Protein AF-A0A946TKK1-F1 (afdb_monomer)

Foldseek 3Di:
DEKEKEEQPDPLQVVLLVVLQVCCCPPPVYHYDYDHDDPHQWTWIADPVRHTQDTHNHNDDPVVSVVSVVVVVVD

Nearest PDB structures (foldseek):
  9fia-assembly1_BC  TM=4.892E-01  e=5.363E-01  Toxoplasma gondii
  2b5e-assembly1_A  TM=4.204E-01  e=4.673E-01  Saccharomyces cerevisiae
  1zyp-assembly2_B  TM=6.231E-01  e=3.950E+00  Salmonella enterica subsp. enterica serovar Typhimurium
  1hyu-assembly1_A  TM=5.505E-01  e=3.213E+00  Salmonella enterica subsp. enterica serovar Typhimurium

Sequence (75 aa):
MYILLEHDGTEERAKLAQDISYYLENNLGVTCDEVIGNDSQAVGVYDGSFSKLASFNKLPTEAELNFFVALIDEE

pLDDT: mean 89.42, std 8.14, range [50.94, 96.56]

Structure (mmCIF, N/CA/C/O backbone):
data_AF-A0A946TKK1-F1
#
_entry.id   AF-A0A946TKK1-F1
#
loop_
_atom_site.group_PDB
_atom_site.id
_atom_site.type_symbol
_atom_site.label_atom_id
_atom_site.label_alt_id
_atom_site.label_comp_id
_atom_site.label_asym_id
_atom_site.label_entity_id
_atom_site.label_seq_id
_atom_site.pdbx_PDB_ins_code
_atom_site.Cartn_x
_atom_site.Cartn_y
_atom_site.Cartn_z
_atom_site.occupancy
_atom_site.B_iso_or_equiv
_atom_site.auth_seq_id
_atom_site.auth_comp_id
_atom_site.auth_asym_id
_atom_site.auth_atom_id
_atom_site.pdbx_PDB_model_num
ATOM 1 N N . MET A 1 1 ? -10.551 -3.073 9.921 1.00 84.12 1 MET A N 1
ATOM 2 C CA . MET A 1 1 ? -10.513 -2.226 8.712 1.00 84.12 1 MET A CA 1
ATOM 3 C C . MET A 1 1 ? -9.612 -2.901 7.689 1.00 84.12 1 MET A C 1
ATOM 5 O O . MET A 1 1 ? -8.597 -3.444 8.108 1.00 84.12 1 MET A O 1
ATOM 9 N N . TYR A 1 2 ? -9.993 -2.938 6.411 1.00 89.69 2 TYR A N 1
ATOM 10 C CA . TYR A 1 2 ? -9.219 -3.602 5.354 1.00 89.69 2 TYR A CA 1
ATOM 11 C C . TYR A 1 2 ? -8.766 -2.579 4.311 1.00 89.69 2 TYR A C 1
ATOM 13 O O . TYR A 1 2 ? -9.581 -1.762 3.877 1.00 89.69 2 TYR A O 1
ATOM 21 N N . ILE A 1 3 ? -7.488 -2.637 3.935 1.00 92.38 3 ILE A N 1
ATOM 22 C CA . ILE A 1 3 ? -6.866 -1.770 2.934 1.00 92.38 3 ILE A CA 1
ATOM 23 C C . ILE A 1 3 ? -6.129 -2.624 1.904 1.00 92.38 3 ILE A C 1
ATOM 25 O O . ILE A 1 3 ? -5.443 -3.585 2.242 1.00 92.38 3 ILE A O 1
ATOM 29 N N . LEU A 1 4 ? -6.231 -2.222 0.644 1.00 94.88 4 LEU A N 1
ATOM 30 C CA . LEU A 1 4 ? -5.449 -2.774 -0.451 1.00 94.88 4 LEU A CA 1
ATOM 31 C C . LEU A 1 4 ? -4.372 -1.769 -0.879 1.00 94.88 4 LEU A C 1
ATOM 33 O O . LEU A 1 4 ? -4.667 -0.594 -1.108 1.00 94.88 4 LEU A O 1
ATOM 37 N N . LEU A 1 5 ? -3.135 -2.239 -1.015 1.00 95.00 5 LEU A N 1
ATOM 38 C CA . LEU A 1 5 ? -1.997 -1.476 -1.513 1.00 95.00 5 LEU A CA 1
ATOM 39 C C . 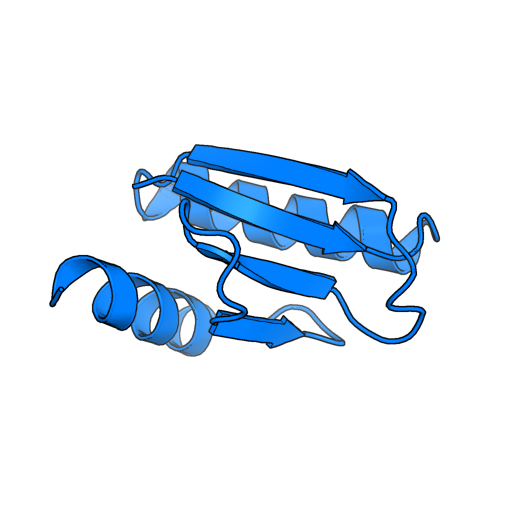LEU A 1 5 ? -1.626 -1.963 -2.918 1.00 95.00 5 LEU A C 1
ATOM 41 O O . LEU A 1 5 ? -1.128 -3.073 -3.092 1.00 95.00 5 LEU A O 1
ATOM 45 N N . GLU A 1 6 ? -1.860 -1.134 -3.931 1.00 95.88 6 GLU A N 1
ATOM 46 C CA . GLU A 1 6 ? -1.463 -1.422 -5.313 1.00 95.88 6 GLU A CA 1
ATOM 47 C C . GLU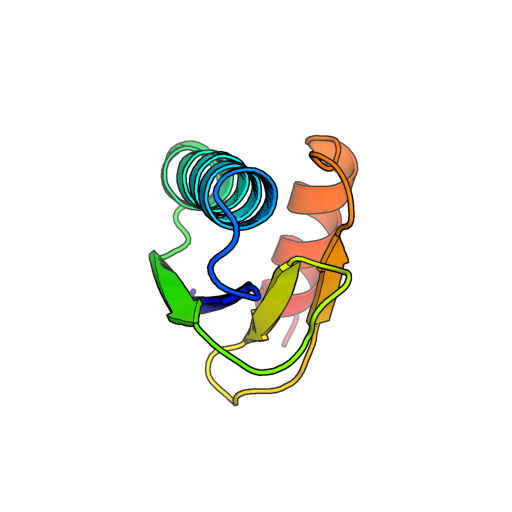 A 1 6 ? -0.096 -0.805 -5.606 1.00 95.88 6 GLU A C 1
ATOM 49 O O . GLU A 1 6 ? 0.127 0.373 -5.329 1.00 95.88 6 GLU A O 1
ATOM 54 N N . HIS A 1 7 ? 0.804 -1.570 -6.213 1.00 9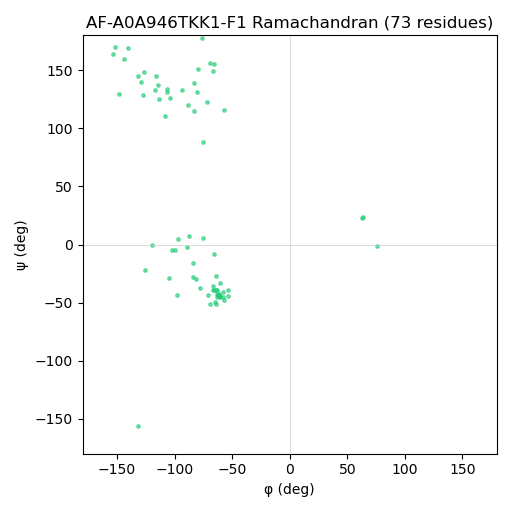5.25 7 HIS A N 1
ATOM 55 C CA . HIS A 1 7 ? 2.095 -1.080 -6.690 1.00 95.25 7 HIS A CA 1
ATOM 56 C C . HIS A 1 7 ? 2.463 -1.700 -8.046 1.00 95.25 7 HIS A C 1
ATOM 58 O O . HIS A 1 7 ? 1.844 -2.657 -8.502 1.00 95.25 7 HIS A O 1
ATOM 64 N N . ASP A 1 8 ? 3.496 -1.183 -8.706 1.00 94.31 8 ASP A N 1
ATOM 65 C CA . ASP A 1 8 ? 3.896 -1.592 -10.066 1.00 94.31 8 ASP A CA 1
ATOM 66 C C . ASP A 1 8 ? 4.854 -2.796 -10.128 1.00 94.31 8 ASP A C 1
ATOM 68 O O . ASP A 1 8 ? 5.392 -3.136 -11.182 1.00 94.31 8 ASP A O 1
ATOM 72 N N . GLY A 1 9 ? 5.100 -3.437 -8.986 1.00 92.12 9 GLY A N 1
ATOM 73 C CA . GLY A 1 9 ? 6.029 -4.562 -8.857 1.00 92.12 9 GLY A CA 1
ATOM 74 C C . GLY A 1 9 ? 7.521 -4.200 -8.865 1.00 92.12 9 GLY A C 1
ATOM 75 O O . GLY A 1 9 ? 8.346 -5.101 -8.711 1.00 92.12 9 GLY A O 1
ATOM 76 N N . THR A 1 10 ? 7.904 -2.925 -9.003 1.00 93.62 10 THR A N 1
ATOM 77 C CA . THR A 1 10 ? 9.309 -2.520 -8.819 1.00 93.62 10 THR A CA 1
ATOM 78 C C . THR A 1 10 ? 9.737 -2.701 -7.362 1.00 93.62 10 THR A C 1
ATOM 80 O O . THR A 1 10 ? 8.928 -2.561 -6.447 1.00 93.62 10 THR A O 1
ATOM 83 N N . GLU A 1 11 ? 11.021 -2.989 -7.124 1.00 94.50 11 GLU A N 1
ATOM 84 C CA . GLU A 1 11 ? 11.548 -3.206 -5.767 1.00 94.50 11 GLU A CA 1
ATOM 85 C C . GLU A 1 11 ? 11.311 -1.993 -4.855 1.00 94.50 11 GLU A C 1
ATOM 87 O O . GLU A 1 11 ? 10.900 -2.147 -3.709 1.00 94.50 11 GLU A O 1
ATOM 92 N N . GLU A 1 12 ? 11.499 -0.779 -5.383 1.00 93.75 12 GLU A N 1
ATOM 93 C CA . GLU A 1 12 ? 11.251 0.464 -4.648 1.00 93.75 12 GLU A CA 1
ATOM 94 C C . GLU A 1 12 ? 9.785 0.584 -4.213 1.00 93.75 12 GLU A C 1
ATOM 96 O O . GLU A 1 12 ? 9.503 0.952 -3.072 1.00 93.75 12 GLU A O 1
ATOM 101 N N . ARG A 1 13 ? 8.839 0.270 -5.106 1.00 93.88 13 ARG A N 1
ATOM 102 C CA . ARG A 1 13 ? 7.406 0.405 -4.824 1.00 93.88 13 ARG A CA 1
ATOM 103 C C . ARG A 1 13 ? 6.867 -0.734 -3.970 1.00 93.88 13 ARG A C 1
ATOM 105 O O . ARG A 1 13 ? 6.076 -0.463 -3.076 1.00 93.88 13 ARG A O 1
ATOM 112 N N . ALA A 1 14 ? 7.338 -1.961 -4.179 1.00 95.06 14 ALA A N 1
ATOM 113 C CA . ALA A 1 14 ? 7.032 -3.089 -3.302 1.00 95.06 14 ALA A CA 1
ATOM 114 C C . ALA A 1 14 ? 7.528 -2.815 -1.875 1.00 95.06 14 ALA A C 1
ATOM 116 O O . ALA A 1 14 ? 6.784 -2.979 -0.915 1.00 95.06 14 ALA A O 1
ATOM 117 N N . LYS A 1 15 ? 8.755 -2.299 -1.730 1.00 96.00 15 LYS A N 1
ATOM 118 C CA . LYS A 1 15 ? 9.291 -1.908 -0.424 1.00 96.00 15 LYS A CA 1
ATOM 119 C C . LYS A 1 15 ? 8.472 -0.793 0.226 1.00 96.00 15 LYS A C 1
ATOM 121 O O . LYS A 1 15 ? 8.186 -0.865 1.414 1.00 96.00 15 LYS A O 1
ATOM 126 N N . LEU A 1 16 ? 8.081 0.223 -0.543 1.00 95.88 16 LEU A N 1
ATOM 127 C CA . LEU A 1 16 ? 7.224 1.292 -0.038 1.00 95.88 16 LEU A CA 1
ATOM 128 C C . LEU A 1 16 ? 5.856 0.761 0.423 1.00 95.88 16 LEU A C 1
ATOM 130 O O . LEU A 1 16 ? 5.381 1.173 1.477 1.00 95.88 16 LEU A O 1
ATOM 134 N N . ALA A 1 17 ? 5.240 -0.153 -0.333 1.00 96.00 17 ALA A N 1
ATOM 135 C CA . ALA A 1 17 ? 3.984 -0.793 0.053 1.00 96.00 17 ALA A CA 1
ATOM 136 C C . ALA A 1 17 ? 4.139 -1.587 1.360 1.00 96.00 17 ALA A C 1
ATOM 138 O O . ALA A 1 17 ? 3.333 -1.400 2.266 1.00 96.00 17 ALA A O 1
ATOM 139 N N . GLN A 1 18 ? 5.225 -2.351 1.505 1.00 96.56 18 GLN A N 1
ATOM 140 C CA . GLN A 1 18 ? 5.549 -3.094 2.728 1.00 96.56 18 GLN A CA 1
ATOM 141 C C . GLN A 1 18 ? 5.790 -2.192 3.941 1.00 96.56 18 GLN A C 1
ATOM 143 O O . GLN A 1 18 ? 5.338 -2.485 5.045 1.00 96.56 18 GLN A O 1
ATOM 148 N N . ASP A 1 19 ? 6.509 -1.082 3.759 1.00 95.94 19 ASP A N 1
ATOM 149 C CA . ASP A 1 19 ? 6.775 -0.144 4.851 1.00 95.94 19 ASP A CA 1
ATOM 150 C C . ASP A 1 19 ? 5.460 0.533 5.313 1.00 95.94 19 ASP A C 1
ATOM 152 O O . ASP A 1 19 ? 5.257 0.753 6.511 1.00 95.94 19 ASP A O 1
ATOM 156 N N . ILE A 1 20 ? 4.537 0.816 4.379 1.00 95.00 20 ILE A N 1
ATOM 157 C CA . ILE A 1 20 ? 3.195 1.339 4.678 1.00 95.00 20 ILE A CA 1
ATOM 158 C C . ILE A 1 20 ? 2.334 0.276 5.375 1.00 95.00 20 ILE A C 1
ATOM 160 O O . ILE A 1 20 ? 1.782 0.571 6.436 1.00 95.00 20 ILE A O 1
ATOM 164 N N . SER A 1 21 ? 2.229 -0.942 4.826 1.00 95.62 21 SER A N 1
ATOM 165 C CA . SER A 1 21 ? 1.438 -2.030 5.423 1.00 95.62 21 SER A CA 1
ATOM 166 C C . SER A 1 21 ? 1.917 -2.316 6.841 1.00 95.62 21 SER A C 1
ATOM 168 O O . SER A 1 21 ? 1.126 -2.257 7.779 1.00 95.62 21 SER A O 1
ATOM 170 N N . TYR A 1 22 ? 3.228 -2.455 7.039 1.00 95.31 22 TYR A N 1
ATOM 171 C CA . TYR A 1 22 ? 3.812 -2.669 8.358 1.00 95.31 22 TYR A CA 1
ATOM 172 C C . TYR A 1 22 ? 3.386 -1.602 9.374 1.00 95.31 22 TYR A C 1
ATOM 174 O O . TYR A 1 22 ? 3.039 -1.940 10.510 1.00 95.31 22 TYR A O 1
ATOM 182 N N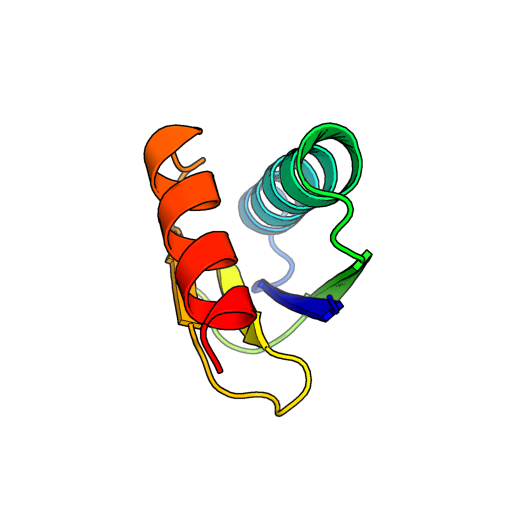 . TYR A 1 23 ? 3.391 -0.318 8.999 1.00 93.31 23 TYR A N 1
ATOM 183 C CA . TYR A 1 23 ? 2.947 0.740 9.906 1.00 93.31 23 TYR A CA 1
ATOM 184 C C . TYR A 1 23 ? 1.459 0.609 10.248 1.00 93.31 23 TYR A C 1
ATOM 186 O O . TYR A 1 23 ? 1.100 0.640 11.428 1.00 93.31 23 TYR A O 1
ATOM 194 N N . LEU A 1 24 ? 0.612 0.453 9.229 1.00 92.25 24 LEU A N 1
ATOM 195 C CA . LEU A 1 24 ? -0.842 0.391 9.368 1.00 92.25 24 LEU A CA 1
ATOM 196 C C . LEU A 1 24 ? -1.285 -0.811 10.215 1.00 92.25 24 LEU A C 1
ATOM 198 O O . LEU A 1 24 ? -2.129 -0.669 11.102 1.00 92.25 24 LEU A O 1
ATOM 202 N N . GLU A 1 25 ? -0.686 -1.978 9.995 1.00 94.88 25 GLU A N 1
ATOM 203 C CA . GLU A 1 25 ? -1.043 -3.199 10.717 1.00 94.88 25 GLU A CA 1
ATOM 204 C C . GLU A 1 25 ? -0.587 -3.161 12.180 1.00 94.88 25 GLU A C 1
ATOM 206 O O . GLU A 1 25 ? -1.358 -3.497 13.080 1.00 94.88 25 GLU A O 1
ATOM 211 N N . ASN A 1 26 ? 0.639 -2.693 12.447 1.00 93.56 26 ASN A N 1
ATOM 212 C CA . ASN A 1 26 ? 1.201 -2.717 13.802 1.00 93.56 26 ASN A CA 1
ATOM 213 C C . ASN A 1 26 ? 0.734 -1.561 14.693 1.00 93.56 26 ASN A C 1
ATOM 215 O O . ASN A 1 26 ? 0.688 -1.725 15.912 1.00 93.56 26 ASN A O 1
ATOM 219 N N . ASN A 1 27 ? 0.421 -0.397 14.117 1.00 90.38 27 ASN A N 1
ATOM 220 C CA . ASN A 1 27 ? 0.080 0.795 14.901 1.00 90.38 27 ASN A CA 1
ATOM 221 C C . ASN A 1 27 ? -1.416 1.106 14.884 1.00 90.38 27 ASN A C 1
ATOM 223 O O . ASN A 1 27 ? -1.916 1.669 15.855 1.00 90.38 27 ASN A O 1
ATOM 227 N N . LEU A 1 28 ? -2.126 0.742 13.810 1.00 88.00 28 LEU A N 1
ATOM 228 C CA . LEU A 1 28 ? -3.515 1.158 13.587 1.00 88.00 28 LEU A CA 1
ATOM 229 C C . LEU A 1 28 ? -4.503 -0.013 13.497 1.00 88.00 28 LEU A C 1
ATOM 231 O O . LEU A 1 28 ? -5.699 0.216 13.343 1.00 88.00 28 LEU A O 1
ATOM 235 N N . GLY A 1 29 ? -4.041 -1.263 13.622 1.00 88.88 29 GLY A N 1
ATOM 236 C CA . GLY A 1 29 ? -4.916 -2.443 13.615 1.00 88.88 29 GLY A CA 1
ATOM 237 C C . GLY A 1 29 ? -5.658 -2.653 12.289 1.00 88.88 29 GLY A C 1
ATOM 238 O O . GLY A 1 29 ? -6.728 -3.268 12.257 1.00 88.88 29 GLY A O 1
ATOM 239 N N . VAL A 1 30 ? -5.113 -2.111 11.201 1.00 90.88 30 VAL A N 1
ATOM 240 C CA . VAL A 1 30 ? -5.611 -2.311 9.838 1.00 90.88 30 VAL A CA 1
ATOM 241 C C . VAL A 1 30 ? -5.119 -3.669 9.332 1.00 90.88 30 VAL A C 1
ATOM 243 O O . VAL A 1 30 ? -4.082 -4.148 9.766 1.00 90.88 30 VAL A O 1
ATOM 246 N N . THR A 1 31 ? -5.858 -4.317 8.437 1.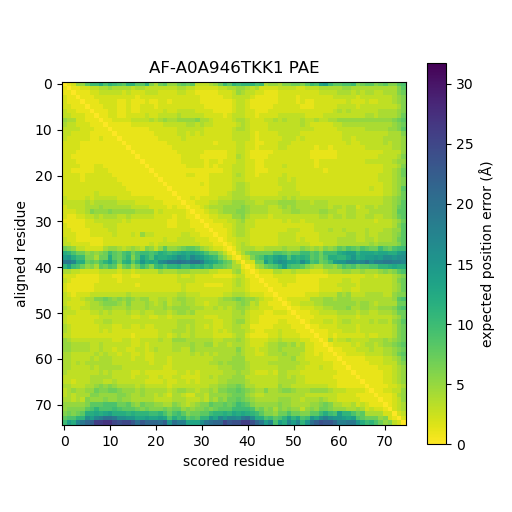00 93.56 31 THR A N 1
ATOM 247 C CA . THR A 1 31 ? -5.374 -5.479 7.675 1.00 93.56 31 THR A CA 1
ATOM 248 C C . THR A 1 31 ? -5.048 -5.021 6.263 1.00 93.56 31 THR A C 1
ATOM 250 O O . THR A 1 31 ? -5.915 -4.421 5.622 1.00 93.56 31 THR A O 1
ATOM 253 N N . CYS A 1 32 ? -3.826 -5.281 5.796 1.00 94.81 32 CYS A N 1
ATOM 254 C CA . CYS A 1 32 ? -3.367 -4.841 4.484 1.00 94.81 32 CYS A CA 1
ATOM 255 C C . CYS A 1 32 ? -3.113 -6.035 3.558 1.00 94.81 32 CYS A C 1
ATOM 257 O O . CYS A 1 32 ? -2.479 -7.004 3.958 1.00 94.81 32 CYS A O 1
ATOM 259 N N . ASP A 1 33 ? -3.545 -5.930 2.302 1.00 95.81 33 ASP A N 1
ATOM 260 C CA . ASP A 1 33 ? -3.079 -6.805 1.222 1.00 95.81 33 ASP A CA 1
ATOM 261 C C . ASP A 1 33 ? -2.332 -5.988 0.168 1.00 95.81 33 ASP A C 1
ATOM 263 O O . ASP A 1 33 ? -2.700 -4.855 -0.144 1.00 95.81 33 ASP A O 1
ATOM 267 N N . GLU A 1 34 ? -1.299 -6.586 -0.417 1.00 94.50 34 GLU A N 1
ATOM 268 C CA . GLU A 1 34 ? -0.498 -5.984 -1.481 1.00 94.50 34 GLU A CA 1
ATOM 269 C C . GLU A 1 34 ? -0.822 -6.647 -2.824 1.00 94.50 34 GLU A C 1
ATOM 271 O O . GLU A 1 34 ? -0.882 -7.875 -2.934 1.00 94.50 34 GLU A O 1
ATOM 276 N N . VAL A 1 35 ? -1.016 -5.838 -3.867 1.00 94.94 35 VAL A N 1
ATOM 277 C CA . VAL A 1 35 ? -1.256 -6.317 -5.233 1.00 94.94 35 VAL A CA 1
ATOM 278 C C . VAL A 1 35 ? -0.377 -5.598 -6.243 1.00 94.94 35 VAL A C 1
ATOM 280 O O . VAL A 1 35 ? -0.111 -4.400 -6.145 1.00 94.94 35 VAL A O 1
ATOM 283 N N . ILE A 1 36 ? 0.033 -6.345 -7.267 1.00 94.69 36 ILE A N 1
ATOM 284 C CA . ILE A 1 36 ? 0.727 -5.784 -8.422 1.00 94.69 36 ILE A CA 1
ATOM 285 C C . ILE A 1 36 ? -0.320 -5.363 -9.446 1.00 94.69 36 ILE A C 1
ATOM 287 O O . ILE A 1 36 ? -1.084 -6.196 -9.940 1.00 94.69 36 ILE A O 1
ATOM 291 N N . GLY A 1 37 ? -0.328 -4.079 -9.772 1.00 89.75 37 GLY A N 1
ATOM 292 C CA . GLY A 1 37 ? -1.237 -3.491 -10.739 1.00 89.75 37 GLY A CA 1
ATOM 293 C C . GLY A 1 37 ? -0.521 -2.611 -11.756 1.00 89.75 37 GLY A C 1
ATOM 294 O O . GLY A 1 37 ? 0.662 -2.798 -12.037 1.00 89.75 37 GLY A O 1
ATOM 295 N N . ASN A 1 38 ? -1.258 -1.675 -12.353 1.00 80.56 38 ASN A N 1
ATOM 296 C CA . ASN A 1 38 ? -0.765 -0.892 -13.496 1.00 80.56 38 ASN A CA 1
ATOM 297 C C . ASN A 1 38 ? -0.309 0.528 -13.126 1.00 80.56 38 ASN A C 1
ATOM 299 O O . ASN A 1 38 ? 0.173 1.249 -14.004 1.00 80.56 38 ASN A O 1
ATOM 303 N N . ASP A 1 39 ? -0.473 0.958 -11.871 1.00 70.00 39 ASP A N 1
ATOM 304 C CA . ASP A 1 39 ? -0.104 2.312 -11.444 1.00 70.00 39 ASP A CA 1
ATOM 305 C C . ASP A 1 39 ? 1.424 2.434 -11.299 1.00 70.00 39 ASP A C 1
ATOM 307 O O . ASP A 1 39 ? 2.009 2.179 -10.251 1.00 70.00 39 ASP A O 1
ATOM 311 N N . SER A 1 40 ? 2.091 2.790 -12.400 1.00 70.88 40 SER A N 1
ATOM 312 C CA . SER A 1 40 ? 3.553 2.728 -12.541 1.00 70.88 40 SER A CA 1
ATOM 313 C C . SER A 1 40 ? 4.329 3.828 -11.808 1.00 70.88 40 SER A C 1
ATOM 315 O O . SER A 1 40 ? 5.519 4.009 -12.068 1.00 70.88 40 SER A O 1
ATOM 317 N N . GLN A 1 41 ? 3.667 4.681 -11.020 1.00 81.69 41 GLN A N 1
ATOM 318 C CA . GLN A 1 41 ? 4.318 5.864 -10.440 1.00 81.69 41 GLN A CA 1
ATOM 319 C C . GLN A 1 41 ? 4.193 5.964 -8.920 1.00 81.69 41 GLN A C 1
ATOM 321 O O . GLN A 1 41 ? 5.066 6.584 -8.301 1.00 81.69 41 GLN A O 1
ATOM 326 N N . ALA A 1 42 ? 3.206 5.300 -8.316 1.00 92.25 42 ALA A N 1
ATOM 327 C CA . ALA A 1 42 ? 2.854 5.436 -6.907 1.00 92.25 42 ALA A CA 1
ATOM 328 C C . ALA A 1 42 ? 2.413 4.103 -6.293 1.00 92.25 42 ALA A C 1
ATOM 330 O O . ALA A 1 42 ? 1.966 3.210 -7.002 1.00 92.25 42 ALA A O 1
ATOM 331 N N . VAL A 1 43 ? 2.465 4.007 -4.964 1.00 94.75 43 VAL A N 1
ATOM 332 C CA . VAL A 1 43 ? 1.675 3.021 -4.219 1.00 94.75 43 VAL A CA 1
ATOM 333 C C . VAL A 1 43 ? 0.276 3.595 -4.020 1.00 94.75 43 VAL A C 1
ATOM 335 O O . VAL A 1 43 ? 0.122 4.631 -3.367 1.00 94.75 43 VAL A O 1
ATOM 338 N N . GLY A 1 44 ? -0.731 2.966 -4.617 1.00 94.06 44 GLY A N 1
ATOM 339 C CA . GLY A 1 44 ? -2.139 3.306 -4.432 1.00 94.06 44 GLY A CA 1
ATOM 340 C C . GLY A 1 44 ? -2.697 2.647 -3.176 1.00 94.06 44 GLY A C 1
ATOM 341 O O . GLY A 1 44 ? -2.403 1.488 -2.910 1.00 94.06 44 GLY A O 1
ATOM 342 N N . VAL A 1 45 ? -3.507 3.376 -2.414 1.00 92.88 45 VAL A N 1
ATOM 343 C CA . VAL A 1 45 ? -4.184 2.875 -1.212 1.00 92.88 45 VAL A CA 1
ATOM 344 C C . VAL A 1 45 ? -5.678 2.859 -1.481 1.00 92.88 45 VAL A C 1
ATOM 346 O O . VAL A 1 45 ? -6.233 3.897 -1.845 1.00 92.88 45 VAL A O 1
ATOM 349 N N . TYR A 1 46 ? -6.319 1.709 -1.298 1.00 91.94 46 TYR A N 1
ATOM 350 C CA . TYR A 1 46 ? -7.740 1.505 -1.565 1.00 91.94 46 TYR A CA 1
ATOM 351 C C . TYR A 1 46 ? -8.448 0.923 -0.342 1.00 91.94 46 TYR A C 1
ATOM 353 O O . TYR A 1 46 ? -7.849 0.170 0.426 1.00 91.94 46 TYR A O 1
ATOM 361 N N . ASP A 1 47 ? -9.724 1.259 -0.170 1.00 89.94 47 ASP A N 1
ATOM 362 C CA . ASP A 1 47 ? -10.585 0.643 0.841 1.00 89.94 47 ASP A CA 1
ATOM 363 C C . ASP A 1 47 ? -11.044 -0.774 0.429 1.00 89.94 47 ASP A C 1
ATOM 365 O O . ASP A 1 47 ? -10.775 -1.259 -0.675 1.00 89.94 47 ASP A O 1
ATOM 369 N N . GLY A 1 48 ? -11.795 -1.444 1.308 1.00 85.19 48 GLY A N 1
ATOM 370 C CA . GLY A 1 48 ? -12.404 -2.749 1.014 1.00 85.19 48 GLY A CA 1
ATOM 371 C C . GLY A 1 48 ? -13.480 -2.744 -0.081 1.00 85.19 48 GLY A C 1
ATOM 372 O O . GLY A 1 48 ? 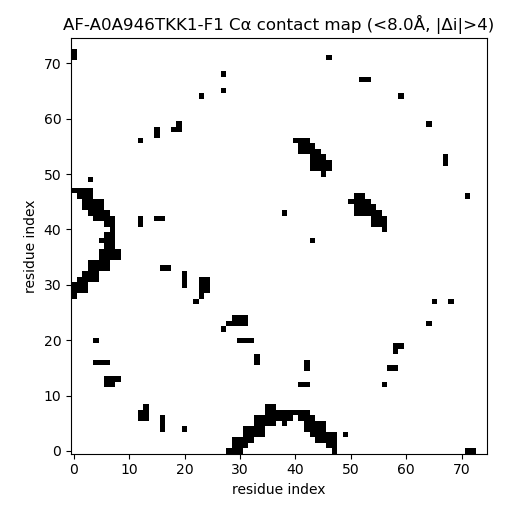-13.909 -3.816 -0.505 1.00 85.19 48 GLY A O 1
ATOM 373 N N . SER A 1 49 ? -13.898 -1.570 -0.557 1.00 88.38 49 SER A N 1
ATOM 374 C CA . SER A 1 49 ? -14.802 -1.387 -1.698 1.00 88.38 49 SER A CA 1
ATOM 375 C C . SER A 1 49 ? -14.047 -1.108 -3.006 1.00 88.38 49 SER A C 1
ATOM 377 O O . SER A 1 49 ? -14.683 -0.875 -4.034 1.00 88.38 49 SER A O 1
ATOM 379 N N . PHE A 1 50 ? -12.708 -1.168 -2.990 1.00 86.69 50 PHE A N 1
ATOM 380 C CA . PHE A 1 50 ? -11.814 -0.811 -4.096 1.00 86.69 50 PHE A CA 1
ATOM 381 C C . PHE A 1 50 ? -11.895 0.666 -4.523 1.00 86.69 50 PHE A C 1
ATOM 383 O O . PHE A 1 50 ? -11.511 1.018 -5.643 1.00 86.69 50 PHE A O 1
ATOM 390 N N . SER A 1 51 ? -12.351 1.553 -3.640 1.00 89.25 51 SER A N 1
ATOM 391 C CA . SER A 1 51 ? -12.267 2.999 -3.847 1.00 89.25 51 SER A CA 1
ATOM 392 C C . SER A 1 51 ? -10.867 3.483 -3.485 1.00 89.25 51 SER A C 1
ATOM 394 O O . SER A 1 51 ? -10.344 3.160 -2.419 1.00 89.25 51 SER A O 1
ATOM 396 N N . LYS A 1 52 ? -10.241 4.274 -4.364 1.00 90.00 52 LYS A N 1
ATOM 397 C CA . LYS A 1 52 ? -8.909 4.837 -4.103 1.00 90.00 52 LYS A CA 1
ATOM 398 C C . LYS A 1 52 ? -9.004 5.935 -3.043 1.00 90.00 52 LYS A C 1
ATOM 400 O O . LYS A 1 52 ? -9.695 6.929 -3.247 1.00 90.00 52 LYS A O 1
ATOM 405 N N . LEU A 1 53 ? -8.256 5.773 -1.960 1.00 88.62 53 LEU A N 1
ATOM 406 C CA . LEU A 1 53 ? -8.182 6.702 -0.833 1.00 88.62 53 LEU A CA 1
ATOM 407 C C . LEU A 1 53 ? -6.971 7.632 -0.937 1.00 88.62 53 LEU A C 1
ATOM 409 O O . LEU A 1 53 ? -7.074 8.832 -0.690 1.00 88.62 53 LEU A O 1
ATOM 413 N N . ALA A 1 54 ? -5.811 7.077 -1.300 1.00 90.44 54 ALA A N 1
ATOM 414 C CA . ALA A 1 54 ? -4.550 7.811 -1.334 1.00 90.44 54 ALA A CA 1
ATOM 415 C C . ALA A 1 54 ? -3.569 7.244 -2.368 1.00 90.44 54 ALA A C 1
ATOM 417 O O . ALA A 1 54 ? -3.782 6.187 -2.964 1.00 90.44 54 ALA A O 1
ATOM 418 N N . SER A 1 55 ? -2.480 7.980 -2.597 1.00 93.06 55 SER A N 1
ATOM 419 C CA . SER A 1 55 ? -1.389 7.573 -3.480 1.00 93.06 55 SER A CA 1
ATOM 420 C C . SER A 1 55 ? -0.069 8.140 -2.963 1.00 93.06 55 SER A C 1
ATOM 422 O O . SER A 1 55 ? 0.027 9.347 -2.731 1.00 93.06 55 SER A O 1
ATOM 424 N N . PHE A 1 56 ? 0.953 7.298 -2.823 1.00 93.00 56 PHE A N 1
ATOM 425 C CA . PHE A 1 56 ? 2.240 7.684 -2.244 1.00 93.00 56 PHE A CA 1
ATOM 426 C C . PHE A 1 56 ? 3.416 7.323 -3.150 1.00 93.00 56 PHE A C 1
ATOM 428 O O . PHE A 1 56 ? 3.582 6.178 -3.557 1.00 93.00 56 PHE A O 1
ATOM 435 N N . ASN A 1 57 ? 4.281 8.303 -3.418 1.00 92.19 57 ASN A N 1
ATOM 436 C CA . ASN A 1 57 ? 5.516 8.111 -4.201 1.00 92.19 57 ASN A CA 1
ATOM 437 C C . ASN A 1 57 ? 6.764 7.979 -3.316 1.00 92.19 57 ASN A C 1
ATOM 439 O O . ASN A 1 57 ? 7.872 7.807 -3.812 1.00 92.19 57 ASN A O 1
ATOM 443 N N . LYS A 1 58 ? 6.586 8.149 -2.008 1.00 92.31 58 LYS A N 1
ATOM 444 C CA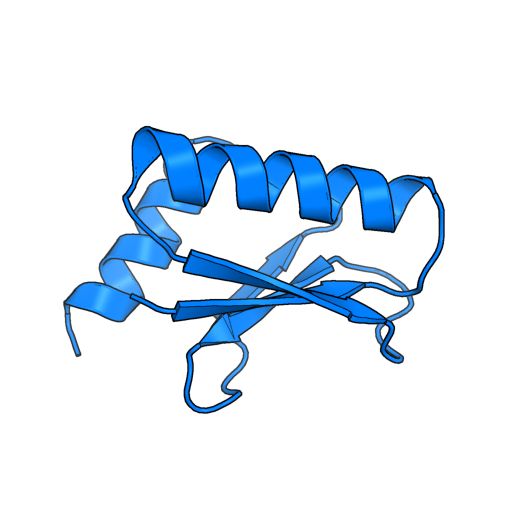 . LYS A 1 58 ? 7.596 8.085 -0.952 1.00 92.31 58 LYS A CA 1
ATOM 445 C C . LYS A 1 58 ? 6.896 7.680 0.337 1.00 92.31 58 LYS A C 1
ATOM 447 O O . LYS A 1 58 ? 5.678 7.827 0.412 1.00 92.31 58 LYS A O 1
ATOM 452 N N . LEU A 1 59 ? 7.657 7.244 1.338 1.00 91.25 59 LEU A N 1
ATOM 453 C CA . LEU A 1 59 ? 7.103 6.893 2.643 1.00 91.25 59 LEU A CA 1
ATOM 454 C C . LEU A 1 59 ? 6.344 8.098 3.231 1.00 91.25 59 LEU A C 1
ATOM 456 O O . LEU A 1 59 ? 6.975 9.140 3.455 1.00 91.25 59 LEU A O 1
ATOM 460 N N . PRO A 1 60 ? 5.015 8.002 3.419 1.00 91.94 60 PRO A N 1
ATOM 461 C CA . PRO A 1 60 ? 4.253 9.043 4.090 1.00 91.94 60 PRO A CA 1
ATOM 462 C C . PRO A 1 60 ? 4.654 9.153 5.558 1.00 91.94 60 PRO A C 1
ATOM 464 O O . PRO A 1 60 ? 5.149 8.212 6.179 1.00 91.94 60 PRO A O 1
ATOM 467 N N . THR A 1 61 ? 4.433 10.333 6.118 1.00 93.44 61 THR A N 1
ATOM 468 C CA . THR A 1 61 ? 4.571 10.560 7.551 1.00 93.44 61 THR A CA 1
ATOM 469 C C . THR A 1 61 ? 3.470 9.836 8.321 1.00 93.44 61 THR A C 1
ATOM 471 O O . THR A 1 61 ? 2.375 9.601 7.812 1.00 93.44 61 THR A O 1
ATOM 474 N N . GLU A 1 62 ? 3.734 9.550 9.592 1.00 90.38 62 GLU A N 1
ATOM 475 C CA . GLU A 1 62 ? 2.738 8.985 10.508 1.00 90.38 62 GLU A CA 1
ATOM 476 C C . GLU A 1 62 ? 1.453 9.824 10.559 1.00 90.38 62 GLU A C 1
ATOM 478 O O . GLU A 1 62 ? 0.351 9.287 10.564 1.00 90.38 62 GLU A O 1
ATOM 483 N N . ALA A 1 63 ? 1.584 11.154 10.539 1.00 90.06 63 ALA A N 1
ATOM 484 C CA . ALA A 1 63 ? 0.445 12.066 10.539 1.00 90.06 63 ALA A CA 1
ATOM 485 C C . ALA A 1 63 ? -0.419 11.925 9.276 1.00 90.06 63 ALA A C 1
ATOM 487 O O . ALA A 1 63 ? -1.643 11.975 9.372 1.00 90.06 63 ALA A O 1
ATOM 488 N N . GLU A 1 64 ? 0.206 11.729 8.111 1.00 90.50 64 GLU A N 1
ATOM 489 C CA . GLU A 1 64 ? -0.514 11.458 6.867 1.00 90.50 64 GLU A CA 1
ATOM 490 C C . GLU A 1 64 ? -1.255 10.121 6.973 1.00 90.50 64 GLU A C 1
ATOM 492 O O . GLU A 1 64 ? -2.466 10.092 6.779 1.00 90.50 64 GLU A O 1
ATOM 497 N N . LEU A 1 65 ? -0.573 9.040 7.366 1.00 88.38 65 LEU A N 1
ATOM 498 C CA . LEU A 1 65 ? -1.186 7.712 7.505 1.00 88.38 65 LEU A CA 1
ATOM 499 C C . LEU A 1 65 ? -2.366 7.705 8.488 1.00 88.38 65 LEU A C 1
ATOM 501 O O . LEU A 1 65 ? -3.433 7.190 8.159 1.00 88.38 65 LEU A O 1
ATOM 505 N N . ASN A 1 66 ? -2.208 8.341 9.651 1.00 87.56 66 ASN A N 1
ATOM 506 C CA . ASN A 1 66 ? -3.266 8.452 10.656 1.00 87.56 66 ASN A CA 1
ATOM 507 C C . ASN A 1 66 ? -4.476 9.236 10.134 1.00 87.56 66 ASN A C 1
ATOM 509 O O . ASN A 1 66 ? -5.614 8.858 10.406 1.00 87.56 66 ASN A O 1
ATOM 513 N N . PHE A 1 67 ? -4.240 10.308 9.370 1.00 86.50 67 PHE A N 1
ATOM 514 C CA . PHE A 1 67 ? -5.314 11.084 8.756 1.00 86.50 67 PHE A CA 1
ATOM 515 C C . PHE A 1 67 ? -6.112 10.244 7.752 1.00 86.50 67 PHE A C 1
ATOM 517 O O . PHE A 1 67 ? -7.338 10.258 7.797 1.00 86.50 67 PHE A O 1
ATOM 524 N N . PHE A 1 68 ? -5.443 9.475 6.886 1.00 83.19 68 PHE A N 1
ATOM 525 C CA . PHE A 1 68 ? -6.137 8.639 5.901 1.00 83.19 68 PHE A CA 1
ATOM 526 C C . PHE A 1 68 ? -6.937 7.504 6.542 1.00 83.19 68 PHE A C 1
ATOM 528 O O . PHE A 1 68 ? -8.045 7.233 6.096 1.00 83.19 68 PHE A O 1
ATOM 535 N N . VAL A 1 69 ? -6.418 6.866 7.594 1.00 83.12 69 VAL A N 1
ATOM 536 C CA . VAL A 1 69 ? -7.152 5.810 8.309 1.00 83.12 69 VAL A CA 1
ATOM 537 C C . VAL A 1 69 ? -8.389 6.362 9.017 1.00 83.12 69 VAL A C 1
ATOM 539 O O . VAL A 1 69 ? -9.440 5.729 8.969 1.00 83.12 69 VAL A O 1
ATOM 542 N N . ALA A 1 70 ? -8.305 7.559 9.606 1.00 84.12 70 ALA A N 1
ATOM 543 C CA . ALA A 1 70 ? -9.459 8.200 10.235 1.00 84.12 70 ALA A CA 1
ATOM 544 C C . ALA A 1 70 ? -10.610 8.456 9.244 1.00 84.12 70 ALA A C 1
ATOM 546 O O . ALA A 1 70 ? -11.768 8.323 9.622 1.00 84.12 70 ALA A O 1
ATOM 547 N N . LEU A 1 71 ? -10.310 8.747 7.970 1.00 77.56 71 LEU A N 1
ATOM 548 C CA . LEU A 1 71 ? -11.338 8.922 6.932 1.00 77.56 71 LEU A CA 1
ATOM 549 C C . LEU A 1 71 ? -12.142 7.645 6.651 1.00 77.56 71 LEU A C 1
ATOM 551 O O . LEU A 1 71 ? -13.279 7.743 6.210 1.00 77.56 71 LEU A O 1
ATOM 555 N N . ILE A 1 72 ? -11.556 6.468 6.884 1.00 76.69 72 ILE A N 1
ATOM 556 C CA . ILE A 1 72 ? -12.209 5.170 6.658 1.00 76.69 72 ILE A CA 1
ATOM 557 C C . ILE A 1 72 ? -13.078 4.780 7.866 1.00 76.69 72 ILE A C 1
ATOM 559 O O . ILE A 1 72 ? -14.035 4.033 7.715 1.00 76.69 72 ILE A O 1
ATOM 563 N N . ASP A 1 73 ? -12.733 5.251 9.070 1.00 70.88 73 ASP A N 1
ATOM 564 C CA . ASP A 1 73 ? -13.445 4.922 10.319 1.00 70.88 73 ASP A CA 1
ATOM 565 C C . ASP A 1 73 ? -14.677 5.819 10.564 1.00 70.88 73 ASP A C 1
ATOM 567 O O . ASP A 1 73 ? -15.521 5.499 11.398 1.00 70.88 73 ASP A O 1
ATOM 571 N N . GLU A 1 74 ? -14.778 6.954 9.861 1.00 61.12 74 GLU A N 1
ATOM 572 C CA . GLU A 1 74 ? -15.911 7.890 9.949 1.00 61.12 74 GLU A CA 1
ATOM 573 C C . GLU A 1 74 ? -17.065 7.589 8.960 1.00 61.12 74 GLU A C 1
ATOM 575 O O . GLU A 1 74 ? -18.086 8.283 9.011 1.00 61.12 74 GLU A O 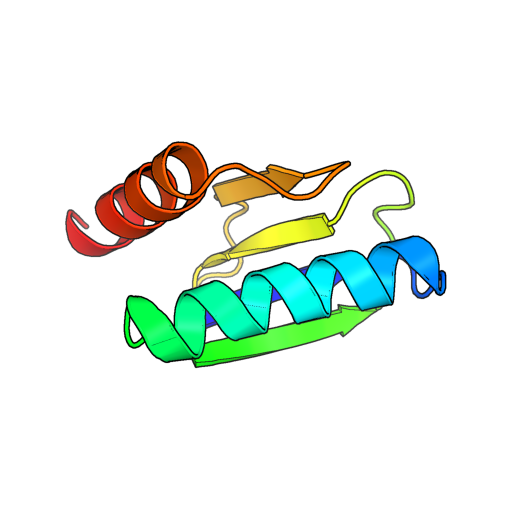1
ATOM 580 N N . GLU A 1 75 ? -16.940 6.569 8.095 1.00 50.94 75 GLU A N 1
ATOM 581 C CA . GLU A 1 75 ? -18.033 6.043 7.240 1.00 50.94 75 GLU A CA 1
ATOM 582 C C . GLU A 1 75 ? -18.894 4.978 7.943 1.00 50.94 75 GLU A C 1
ATOM 584 O O . GLU A 1 75 ? -20.140 5.044 7.787 1.00 50.94 75 GLU A O 1
#

Secondary structure (DSSP, 8-state):
-EEEEEE-S-HHHHHHHHHHHHHHHHHH--EEEEEE-S-SSSEEEEETT--EEEEESS---HHHHHHHHHHHHT-

Radius of gyration: 11.14 Å; Cα contacts (8 Å, |Δi|>4): 128; chains: 1; bounding bo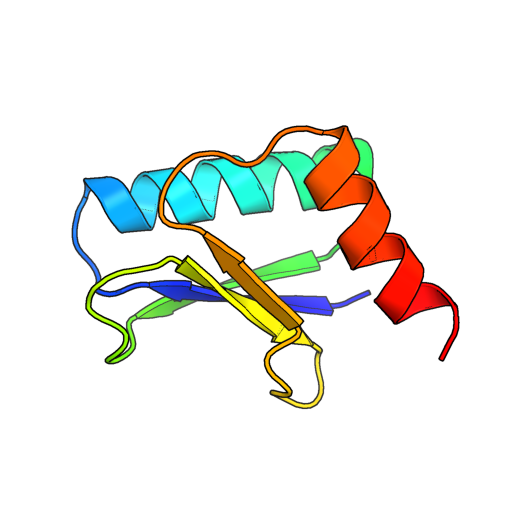x: 30×19×28 Å

Solvent-accessible surface area (backbone atoms only — not comparable to full-atom values): 4279 Å² total; per-residue (Å²): 99,52,37,37,34,34,14,50,69,45,69,71,36,47,49,46,43,50,57,51,39,52,50,39,38,76,76,67,65,34,47,69,48,81,44,76,50,83,52,79,75,35,30,35,33,21,41,81,83,70,48,78,76,50,71,39,82,59,85,73,53,70,70,54,53,55,54,58,53,51,64,66,73,74,111

Mean predicted aligned error: 3.67 Å